Protein AF-A0AAE7J2Y0-F1 (afdb_monomer)

Mean predicted aligned error: 9.17 Å

pLDDT: mean 83.93, std 14.05, range [38.91, 97.56]

Structure (mmCIF, N/CA/C/O backbone):
data_AF-A0AAE7J2Y0-F1
#
_entry.id   AF-A0AAE7J2Y0-F1
#
loop_
_atom_site.group_PDB
_atom_site.id
_atom_site.type_symbol
_atom_site.label_atom_id
_atom_site.label_alt_id
_atom_site.label_comp_id
_atom_site.label_asym_id
_atom_site.label_entity_id
_atom_site.label_seq_id
_atom_site.pdbx_PDB_ins_code
_atom_site.Cartn_x
_atom_site.Cartn_y
_atom_site.Cartn_z
_atom_site.occupancy
_atom_site.B_iso_or_equiv
_atom_site.auth_seq_id
_atom_site.auth_comp_id
_atom_site.auth_asym_id
_atom_site.auth_atom_id
_atom_site.pdbx_PDB_model_num
ATOM 1 N N . MET A 1 1 ? 26.311 12.198 -35.014 1.00 38.91 1 MET A N 1
ATOM 2 C CA . MET A 1 1 ? 25.740 11.631 -33.774 1.00 38.91 1 MET A CA 1
ATOM 3 C C . MET A 1 1 ? 24.250 11.462 -33.998 1.00 38.91 1 MET A C 1
ATOM 5 O O . MET A 1 1 ? 23.567 12.463 -34.142 1.00 38.91 1 MET A O 1
ATOM 9 N N . ILE A 1 2 ? 23.775 10.226 -34.153 1.00 42.69 2 ILE A N 1
ATOM 10 C CA . ILE A 1 2 ? 22.352 9.922 -34.350 1.00 42.69 2 ILE A CA 1
ATOM 11 C C . ILE A 1 2 ? 21.838 9.437 -32.997 1.00 42.69 2 ILE A C 1
ATOM 13 O O . ILE A 1 2 ? 22.172 8.336 -32.568 1.00 42.69 2 ILE A O 1
ATOM 17 N N . THR A 1 3 ? 21.093 10.278 -32.287 1.00 51.22 3 THR A N 1
ATOM 18 C CA . THR A 1 3 ? 20.360 9.875 -31.086 1.00 51.22 3 THR A CA 1
ATOM 19 C C . THR A 1 3 ? 19.086 9.172 -31.533 1.00 51.22 3 THR A C 1
ATOM 21 O O . THR A 1 3 ? 18.062 9.799 -31.793 1.00 51.22 3 THR A O 1
ATOM 24 N N . THR A 1 4 ? 19.160 7.852 -31.681 1.00 55.94 4 THR A N 1
ATOM 25 C CA . THR A 1 4 ? 17.978 7.009 -31.870 1.00 55.94 4 THR A CA 1
ATOM 26 C C . THR A 1 4 ? 17.028 7.247 -30.690 1.00 55.94 4 THR A C 1
ATOM 28 O O . THR A 1 4 ? 17.477 7.146 -29.545 1.00 55.94 4 THR A O 1
ATOM 31 N N . PRO A 1 5 ? 15.740 7.572 -30.903 1.00 53.22 5 PRO A N 1
ATOM 32 C CA . PRO A 1 5 ? 14.804 7.679 -29.796 1.00 53.22 5 PRO A CA 1
ATOM 33 C C . PRO A 1 5 ? 14.652 6.286 -29.180 1.00 53.22 5 PRO A C 1
ATOM 35 O O . PRO A 1 5 ? 14.131 5.372 -29.818 1.00 53.22 5 PRO A O 1
ATOM 38 N N . LEU A 1 6 ? 15.148 6.114 -27.950 1.00 59.25 6 LEU A N 1
ATOM 39 C CA . LEU A 1 6 ? 14.860 4.941 -27.132 1.00 59.25 6 LEU A CA 1
ATOM 40 C C . LEU A 1 6 ? 13.339 4.836 -27.043 1.00 59.25 6 LEU A C 1
ATOM 42 O O . LEU A 1 6 ? 1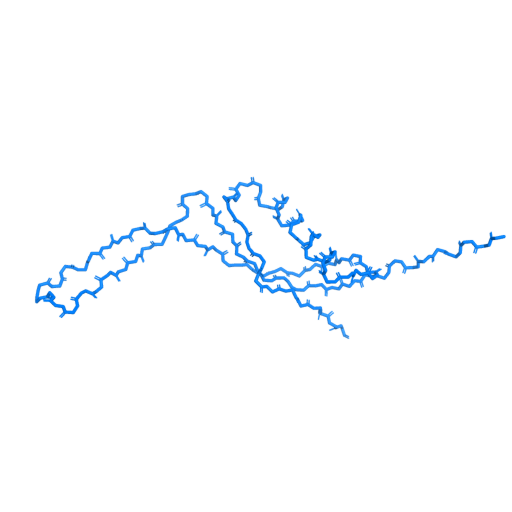2.685 5.676 -26.426 1.00 59.25 6 LEU A O 1
ATOM 46 N N . HIS A 1 7 ? 12.773 3.838 -27.719 1.00 57.38 7 HIS A N 1
ATOM 47 C CA . HIS A 1 7 ? 11.364 3.509 -27.605 1.00 57.38 7 HIS A CA 1
ATOM 48 C C . HIS A 1 7 ? 11.124 3.209 -26.127 1.00 57.38 7 HIS A C 1
ATOM 50 O O . HIS A 1 7 ? 11.603 2.199 -25.615 1.00 57.38 7 HIS A O 1
ATOM 56 N N . GLN A 1 8 ? 10.499 4.147 -25.417 1.00 64.94 8 GLN A N 1
ATOM 57 C CA . GLN A 1 8 ? 10.348 4.076 -23.972 1.00 64.94 8 GLN A CA 1
ATOM 58 C C . GLN A 1 8 ? 9.396 2.916 -23.675 1.00 64.94 8 GLN A C 1
ATOM 60 O O . GLN A 1 8 ? 8.174 3.033 -23.799 1.00 64.94 8 GLN A O 1
ATOM 65 N N . GLN A 1 9 ? 9.975 1.751 -23.399 1.00 78.19 9 GLN A N 1
AT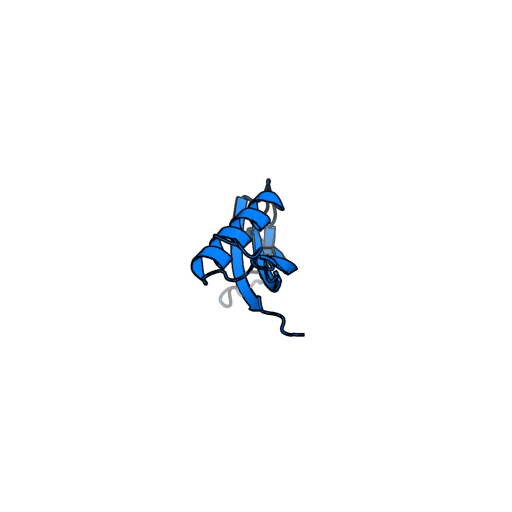OM 66 C CA . GLN A 1 9 ? 9.235 0.520 -23.202 1.00 78.19 9 GLN A CA 1
ATOM 67 C C . GLN A 1 9 ? 8.342 0.713 -21.978 1.00 78.19 9 GLN A C 1
ATOM 69 O O . GLN A 1 9 ? 8.788 1.213 -20.952 1.00 78.19 9 GLN A O 1
ATOM 74 N N . LYS A 1 10 ? 7.055 0.383 -22.086 1.00 86.44 10 LYS A N 1
ATOM 75 C CA . LYS A 1 10 ? 6.130 0.453 -20.949 1.00 86.44 10 LYS A CA 1
ATOM 76 C C . LYS A 1 10 ? 5.916 -0.941 -20.391 1.00 86.44 10 LYS A C 1
ATOM 78 O O . LYS A 1 10 ? 5.775 -1.900 -21.148 1.00 86.44 10 LYS A O 1
ATOM 83 N N . GLN A 1 11 ? 5.831 -1.036 -19.073 1.00 88.56 11 GLN A N 1
ATOM 84 C CA . GLN A 1 11 ? 5.506 -2.272 -18.371 1.00 88.56 11 GLN A CA 1
ATOM 85 C C . GLN A 1 11 ? 4.191 -2.110 -17.617 1.00 88.56 11 GLN A C 1
ATOM 87 O O . GLN A 1 11 ? 3.918 -1.058 -17.037 1.00 88.56 11 GLN A O 1
ATOM 92 N N . LYS A 1 12 ? 3.346 -3.142 -17.651 1.00 91.94 12 LYS A N 1
ATOM 93 C CA . LYS A 1 12 ? 2.099 -3.151 -16.888 1.00 91.94 12 LYS A CA 1
ATOM 94 C C . LYS A 1 12 ? 2.385 -3.728 -15.513 1.00 91.94 12 LYS A C 1
ATOM 96 O O . LYS A 1 12 ? 2.855 -4.857 -15.414 1.00 91.94 12 LYS A O 1
ATOM 101 N N . L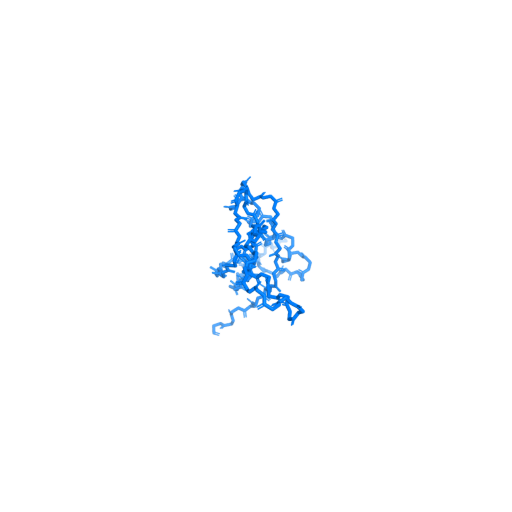EU A 1 13 ? 2.071 -2.971 -14.472 1.00 93.19 13 LEU A N 1
ATOM 102 C CA . LEU A 1 13 ? 2.188 -3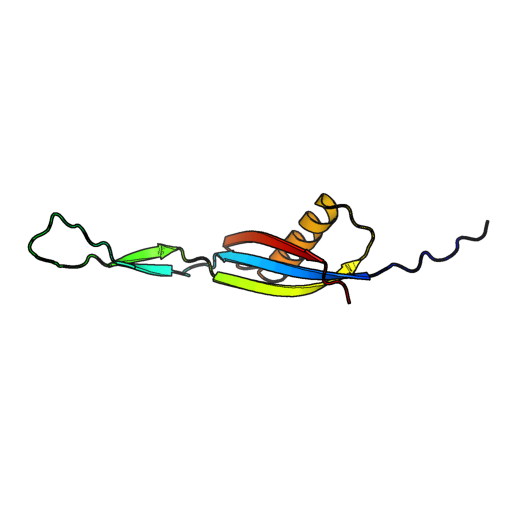.412 -13.090 1.00 93.19 13 LEU A CA 1
ATOM 103 C C . LEU A 1 13 ? 0.799 -3.642 -12.504 1.00 93.19 13 LEU A C 1
ATOM 105 O O . LEU A 1 13 ? -0.141 -2.906 -12.817 1.00 93.19 13 LEU A O 1
ATOM 109 N N . ARG A 1 14 ? 0.675 -4.659 -11.658 1.00 95.75 14 ARG A N 1
ATOM 110 C CA . ARG A 1 14 ? -0.431 -4.872 -10.730 1.00 95.75 14 ARG A CA 1
ATOM 111 C C . ARG A 1 14 ? 0.087 -4.554 -9.334 1.00 95.75 14 ARG A C 1
ATOM 113 O O . ARG A 1 14 ? 1.074 -5.131 -8.899 1.00 95.75 14 ARG A O 1
ATOM 120 N N . ILE A 1 15 ? -0.566 -3.618 -8.663 1.00 96.56 15 ILE A N 1
ATOM 121 C CA . ILE A 1 15 ? -0.155 -3.089 -7.368 1.00 96.56 15 ILE A CA 1
AT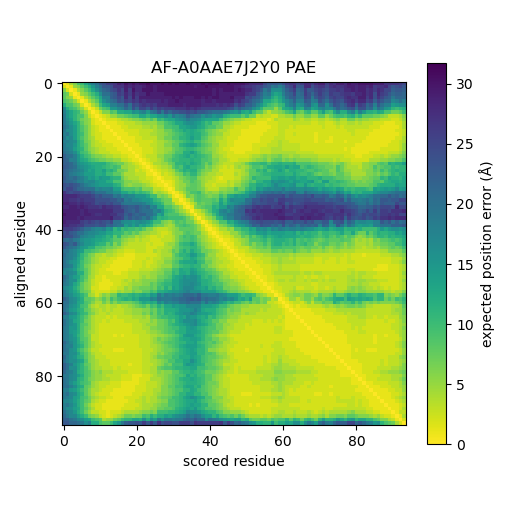OM 122 C C . ILE A 1 15 ? -1.249 -3.413 -6.365 1.00 96.56 15 ILE A C 1
ATOM 124 O O . ILE A 1 15 ? -2.406 -3.049 -6.591 1.00 96.56 15 ILE A O 1
ATOM 128 N N . THR A 1 16 ? -0.874 -4.052 -5.266 1.00 97.56 16 THR A N 1
ATOM 129 C CA . THR A 1 16 ? -1.724 -4.243 -4.092 1.00 97.56 16 THR A CA 1
ATOM 130 C C . THR A 1 16 ? -1.215 -3.336 -2.985 1.00 97.56 16 THR A C 1
ATOM 132 O O . THR A 1 16 ? -0.021 -3.330 -2.682 1.00 97.56 16 THR A O 1
ATOM 135 N N . TYR A 1 17 ? -2.107 -2.534 -2.419 1.00 97.19 17 TYR A N 1
ATOM 136 C CA . TYR A 1 17 ? -1.763 -1.522 -1.430 1.00 97.19 17 TYR A CA 1
ATOM 137 C C . TYR A 1 17 ? -2.902 -1.320 -0.433 1.00 97.19 17 TYR A C 1
ATOM 139 O O . TYR A 1 17 ? -4.063 -1.647 -0.701 1.00 97.19 17 TYR A O 1
ATOM 147 N N . ARG A 1 18 ? -2.563 -0.760 0.724 1.00 96.44 18 ARG A N 1
ATOM 148 C CA . ARG A 1 18 ? -3.501 -0.414 1.785 1.00 96.44 18 ARG A CA 1
ATOM 149 C C . ARG A 1 18 ? -3.491 1.075 2.053 1.00 96.44 18 ARG A C 1
ATOM 151 O O . ARG A 1 18 ? -2.444 1.712 2.003 1.00 96.44 18 ARG A O 1
ATOM 158 N N . VAL A 1 19 ? -4.666 1.612 2.358 1.00 96.19 19 VAL A N 1
ATOM 159 C CA . VAL A 1 19 ? -4.856 3.030 2.668 1.00 96.19 19 VAL A CA 1
ATOM 160 C C . VAL A 1 19 ? -5.595 3.165 3.986 1.00 96.19 19 VAL A C 1
ATOM 162 O O . VAL A 1 19 ? -6.658 2.561 4.169 1.00 96.19 19 VAL A O 1
ATOM 165 N N . LEU A 1 20 ? -5.046 3.979 4.879 1.00 95.06 20 LEU A N 1
ATOM 166 C CA . LEU A 1 20 ? -5.704 4.404 6.101 1.00 95.06 20 LEU A CA 1
ATOM 167 C C . LEU A 1 20 ? -6.364 5.761 5.859 1.00 95.06 20 LEU A C 1
ATOM 169 O O . LEU A 1 20 ? -5.691 6.751 5.572 1.00 95.06 20 LEU A O 1
ATOM 173 N N . TRP A 1 21 ? -7.688 5.815 5.977 1.00 92.00 21 TRP A N 1
ATOM 174 C CA . TRP A 1 21 ? -8.443 7.057 5.825 1.00 92.00 21 TRP A CA 1
ATOM 175 C C . TRP A 1 21 ? -8.777 7.678 7.185 1.00 92.00 21 TRP A C 1
ATOM 177 O O . TRP A 1 21 ? -8.953 6.956 8.171 1.00 92.00 21 TRP A O 1
ATOM 187 N N . PRO A 1 22 ? -8.933 9.012 7.252 1.00 87.94 22 PRO A N 1
ATOM 188 C CA . PRO A 1 22 ? -9.469 9.668 8.430 1.00 87.94 22 PRO A CA 1
ATOM 189 C C . PRO A 1 22 ? -10.843 9.088 8.766 1.00 87.94 22 PRO A C 1
ATOM 191 O O . PRO A 1 22 ? -11.722 9.030 7.907 1.00 87.94 22 PRO A O 1
ATOM 194 N N . ASN A 1 23 ? -11.028 8.694 10.026 1.00 88.25 23 ASN A N 1
ATOM 195 C CA . ASN A 1 23 ? -12.274 8.140 10.572 1.00 88.25 23 ASN A CA 1
ATOM 196 C C . ASN A 1 23 ? -12.682 6.753 10.044 1.00 88.25 23 ASN A C 1
ATOM 198 O O . ASN A 1 23 ? -13.755 6.262 10.402 1.00 88.25 23 ASN A O 1
ATOM 202 N N . GLU A 1 24 ? -11.841 6.095 9.247 1.00 87.19 24 GLU A N 1
ATOM 203 C CA . GLU A 1 24 ? -12.080 4.713 8.839 1.00 87.19 24 GLU A CA 1
ATOM 204 C C . GLU A 1 24 ? -11.792 3.787 10.023 1.00 87.19 24 GLU A C 1
ATOM 206 O O . GLU A 1 24 ? -10.656 3.673 10.494 1.00 87.19 24 GLU A O 1
ATOM 211 N N . THR A 1 25 ? -12.843 3.153 10.542 1.00 87.50 25 THR A N 1
ATOM 212 C CA . THR A 1 25 ? -12.752 2.281 11.716 1.00 87.50 25 THR A CA 1
ATOM 213 C C . THR A 1 25 ? -13.506 0.977 11.505 1.00 87.50 25 THR A C 1
ATOM 215 O O . THR A 1 25 ? -14.550 0.944 10.858 1.00 87.50 25 THR A O 1
ATOM 218 N N . SER A 1 26 ? -12.980 -0.103 12.078 1.00 84.56 26 SER A N 1
ATOM 219 C CA . SER A 1 26 ? -13.620 -1.416 12.117 1.00 84.56 26 SER A CA 1
ATOM 220 C C . SER A 1 26 ? -14.040 -1.741 13.544 1.00 84.56 26 SER A C 1
ATOM 222 O O . SER A 1 26 ? -13.410 -1.305 14.513 1.00 84.56 26 SER A O 1
ATOM 224 N N . ARG A 1 27 ? -15.128 -2.501 13.672 1.00 84.62 27 ARG A N 1
ATOM 225 C CA . ARG A 1 27 ? -15.622 -2.991 14.959 1.00 84.62 27 ARG A CA 1
ATOM 226 C C . ARG A 1 27 ? -14.886 -4.282 15.292 1.00 84.62 27 ARG A C 1
ATOM 228 O O . ARG A 1 27 ? -14.991 -5.253 14.547 1.00 84.62 27 ARG A O 1
ATOM 235 N N . VAL A 1 28 ? -14.172 -4.286 16.407 1.00 82.19 28 VAL A N 1
ATOM 236 C CA . VAL A 1 28 ? -13.470 -5.460 16.926 1.00 82.19 28 VAL A CA 1
ATOM 237 C C . VAL A 1 28 ? -14.271 -6.003 18.101 1.00 82.19 28 VAL A C 1
ATOM 239 O O . VAL A 1 28 ? -14.611 -5.262 19.022 1.00 82.19 28 VAL A O 1
ATOM 242 N N . PHE A 1 29 ? -14.606 -7.291 18.044 1.00 80.00 29 PHE A N 1
ATOM 243 C CA . PHE A 1 29 ? -15.261 -7.998 19.139 1.00 80.00 29 PHE A CA 1
ATOM 244 C C . PHE A 1 29 ? -14.188 -8.675 19.981 1.00 80.00 29 PHE A C 1
ATOM 246 O O . PHE A 1 29 ? -13.458 -9.529 19.478 1.00 80.00 29 PHE A O 1
ATOM 253 N N . ILE A 1 30 ? -14.094 -8.290 21.250 1.00 73.31 30 ILE A N 1
ATOM 254 C CA . ILE A 1 30 ? -13.145 -8.887 22.186 1.00 73.31 30 ILE A CA 1
ATOM 255 C C . ILE A 1 30 ? -13.890 -9.958 22.979 1.00 73.31 30 ILE A C 1
ATOM 257 O O . ILE A 1 30 ? -14.761 -9.653 23.796 1.00 73.31 30 ILE A O 1
ATOM 261 N N . SER A 1 31 ? -13.565 -11.222 22.713 1.00 69.88 31 SER A N 1
ATOM 262 C CA . SER A 1 31 ? -14.023 -12.350 23.522 1.00 69.88 31 SER A CA 1
ATOM 263 C C . SER A 1 31 ? -12.967 -12.677 24.574 1.00 69.88 31 SER A C 1
ATOM 265 O O . SER A 1 31 ? -11.905 -13.205 24.244 1.00 69.88 31 SER A O 1
ATOM 267 N N . ASP A 1 32 ? -13.262 -12.374 25.835 1.00 67.94 32 ASP A N 1
ATOM 268 C CA . ASP A 1 32 ? -12.463 -12.825 26.972 1.00 67.94 32 ASP A CA 1
ATOM 269 C C . ASP A 1 32 ? -13.036 -14.153 27.484 1.00 67.94 32 ASP A C 1
ATOM 271 O O . ASP A 1 32 ? -14.153 -14.200 28.001 1.00 67.94 32 ASP A O 1
ATOM 275 N N . ALA A 1 33 ? -12.273 -15.238 27.322 1.00 65.69 33 ALA A N 1
ATOM 276 C CA . ALA A 1 33 ? -12.678 -16.587 27.720 1.00 65.69 33 ALA A CA 1
ATOM 277 C C . ALA A 1 33 ? -12.824 -16.761 29.245 1.00 65.69 33 ALA A C 1
ATOM 279 O O . ALA A 1 33 ? -13.346 -17.780 29.692 1.00 65.69 33 ALA A O 1
ATOM 280 N N . SER A 1 34 ? -12.375 -15.787 30.046 1.00 68.19 34 SER A N 1
ATOM 281 C CA . SER A 1 34 ? -12.492 -15.811 31.507 1.00 68.19 34 SER A CA 1
ATOM 282 C C . SER A 1 34 ? -13.802 -15.216 32.042 1.00 68.19 34 SER A C 1
ATOM 284 O O . SER A 1 34 ? -14.100 -15.361 33.229 1.00 68.19 34 SER A O 1
ATOM 286 N N . ARG A 1 35 ? -14.615 -14.565 31.196 1.00 61.78 35 ARG A N 1
ATOM 287 C CA . ARG A 1 35 ? -15.867 -13.920 31.620 1.00 61.78 35 ARG A CA 1
ATOM 288 C C . ARG A 1 35 ? -17.070 -14.834 31.390 1.00 61.78 35 ARG A C 1
ATOM 290 O O . ARG A 1 35 ? -17.494 -15.049 30.260 1.00 61.78 35 ARG A O 1
ATOM 297 N N . ALA A 1 36 ? -17.640 -15.331 32.488 1.00 58.59 36 ALA A N 1
ATOM 298 C CA . ALA A 1 36 ? -18.843 -16.169 32.490 1.00 58.59 36 ALA A CA 1
ATOM 299 C C . ALA A 1 36 ? -20.128 -15.417 32.075 1.00 58.59 36 ALA A C 1
ATOM 301 O O . ALA A 1 36 ? -21.098 -16.053 31.675 1.00 58.59 36 ALA A O 1
ATOM 302 N N . ASP A 1 37 ? -20.117 -14.079 32.109 1.00 59.66 37 ASP A N 1
ATOM 303 C CA . ASP A 1 37 ? -21.170 -13.213 31.571 1.00 59.66 37 ASP A CA 1
ATOM 304 C C . ASP A 1 37 ? -20.666 -12.547 30.284 1.00 59.66 37 ASP A C 1
ATOM 306 O O . ASP A 1 37 ? -19.884 -11.591 30.301 1.00 59.66 37 ASP A O 1
ATOM 310 N N . ALA A 1 38 ? -21.068 -13.098 29.141 1.00 58.41 38 ALA A N 1
ATOM 311 C CA . ALA A 1 38 ? -20.574 -12.723 27.821 1.00 58.41 38 ALA A CA 1
ATOM 312 C C . ALA A 1 38 ? -21.177 -11.397 27.313 1.00 58.41 38 ALA A C 1
ATOM 314 O O . ALA A 1 38 ? -21.858 -11.356 26.287 1.00 58.41 38 ALA A O 1
ATOM 315 N N . GLN A 1 39 ? -20.906 -10.279 27.989 1.00 60.47 39 GLN A N 1
ATOM 316 C CA . GLN A 1 39 ? -20.981 -8.977 27.324 1.00 60.47 39 GLN A CA 1
ATOM 317 C C . GLN A 1 39 ? -19.739 -8.806 26.446 1.00 60.47 39 GLN A C 1
ATOM 319 O O . GLN A 1 39 ? -18.671 -8.411 26.914 1.00 60.47 39 GLN A O 1
ATOM 324 N N . LEU A 1 40 ? -19.893 -9.121 25.156 1.00 66.62 40 LEU A N 1
ATOM 325 C CA . LEU A 1 40 ? -18.893 -8.837 24.128 1.00 66.62 40 LEU A CA 1
ATOM 326 C C . LEU A 1 40 ? -18.621 -7.331 24.108 1.00 66.62 40 LEU A C 1
ATOM 328 O O . LEU A 1 40 ? -19.480 -6.537 23.713 1.00 66.62 40 LEU A O 1
ATOM 332 N N . GLN A 1 41 ? -17.422 -6.936 24.532 1.00 72.94 41 GLN A N 1
ATOM 333 C CA . GLN A 1 41 ? -16.982 -5.558 24.385 1.00 72.94 41 GLN A CA 1
ATOM 334 C C . GLN A 1 41 ? -16.676 -5.308 22.909 1.00 72.94 41 GLN A C 1
ATOM 336 O O . GLN A 1 41 ? -15.966 -6.082 22.260 1.00 72.94 41 GLN A O 1
ATOM 341 N N . VAL A 1 42 ? -17.274 -4.246 22.369 1.00 78.06 42 VAL A N 1
ATOM 342 C CA . VAL A 1 42 ? -17.071 -3.828 20.984 1.00 78.06 42 VAL A CA 1
ATOM 343 C C . VAL A 1 42 ? -16.209 -2.581 20.984 1.00 78.06 42 VAL A C 1
ATOM 345 O O . VAL A 1 42 ? -16.668 -1.509 21.376 1.00 78.06 42 VAL A O 1
ATOM 348 N N . GLU A 1 43 ? -14.984 -2.716 20.497 1.00 84.75 43 GLU A N 1
ATOM 349 C CA . GLU A 1 43 ? -14.071 -1.593 20.310 1.00 84.75 43 GLU A CA 1
ATOM 350 C C . GLU A 1 43 ? -14.067 -1.124 18.853 1.00 84.75 43 GLU A C 1
ATOM 352 O O . GLU A 1 43 ? -14.406 -1.870 17.930 1.00 84.75 43 GLU A O 1
ATOM 357 N N . ARG A 1 44 ? -13.705 0.145 18.637 1.00 84.31 44 ARG A N 1
ATOM 358 C CA . ARG A 1 44 ? -13.510 0.717 17.300 1.00 84.31 44 ARG A CA 1
ATOM 359 C C . ARG A 1 44 ? -12.034 0.971 17.083 1.00 84.31 44 ARG A C 1
ATOM 361 O O . ARG A 1 44 ? -11.464 1.842 17.732 1.00 84.31 44 ARG A O 1
ATOM 368 N N . TRP A 1 45 ? -11.429 0.215 16.182 1.00 86.69 45 TRP A N 1
ATOM 369 C CA . TRP A 1 45 ? -10.017 0.360 15.834 1.00 86.69 45 TRP A CA 1
ATOM 370 C C . TRP A 1 45 ? -9.888 0.957 14.439 1.00 86.69 45 TRP A C 1
ATOM 372 O O . TRP A 1 45 ? -10.794 0.807 13.619 1.00 86.69 45 TRP A O 1
ATOM 382 N N . GLN A 1 46 ? -8.771 1.630 14.159 1.00 88.25 46 GLN A N 1
ATOM 383 C CA . GLN A 1 46 ? -8.474 2.121 12.814 1.00 88.25 46 GLN A CA 1
ATOM 384 C C . GLN A 1 46 ? -8.481 0.970 11.806 1.00 88.25 46 GLN A C 1
ATOM 386 O O . GLN A 1 46 ? -7.932 -0.102 12.068 1.00 88.25 46 GLN A O 1
ATOM 391 N N . ALA A 1 47 ? -9.110 1.195 10.656 1.00 90.62 47 ALA A N 1
ATOM 392 C CA . ALA A 1 47 ? -9.252 0.180 9.627 1.00 90.62 47 ALA A CA 1
ATOM 393 C C . ALA A 1 47 ? -8.543 0.586 8.339 1.00 90.62 47 ALA A C 1
ATOM 395 O O . ALA A 1 47 ? -8.795 1.634 7.747 1.00 90.62 47 ALA A O 1
ATOM 396 N N . TRP A 1 48 ? -7.663 -0.301 7.892 1.00 94.31 48 TRP A N 1
ATOM 397 C CA . TRP A 1 48 ? -6.991 -0.186 6.611 1.00 94.31 48 TRP A CA 1
ATOM 398 C C . TRP A 1 48 ? -7.873 -0.755 5.508 1.00 94.31 48 TRP A C 1
ATOM 400 O O . TRP A 1 48 ? -8.343 -1.893 5.593 1.00 94.31 48 TRP A O 1
ATOM 410 N N . ARG A 1 49 ? -8.051 0.003 4.428 1.00 93.50 49 ARG A N 1
ATOM 411 C CA . ARG A 1 49 ? -8.740 -0.479 3.229 1.00 93.50 49 ARG A CA 1
ATOM 412 C C . ARG A 1 49 ? -7.726 -1.010 2.232 1.00 93.50 49 ARG A C 1
ATOM 414 O O . ARG A 1 49 ? -6.749 -0.333 1.932 1.00 93.50 49 ARG A O 1
ATOM 421 N N . SER A 1 50 ? -7.965 -2.218 1.731 1.00 95.19 50 SER A N 1
ATOM 422 C CA . SER A 1 50 ? -7.092 -2.876 0.753 1.00 95.19 50 SER A CA 1
ATOM 423 C C . SER A 1 50 ? -7.590 -2.618 -0.664 1.00 95.19 50 SER A C 1
ATOM 425 O O . SER A 1 50 ? -8.793 -2.676 -0.924 1.00 95.19 50 SER A O 1
ATOM 427 N N . PHE A 1 51 ? -6.663 -2.357 -1.576 1.00 96.12 51 PHE A N 1
ATOM 428 C CA . PHE A 1 51 ? -6.934 -2.074 -2.977 1.00 96.12 51 PHE A CA 1
ATOM 429 C C . PHE A 1 51 ? -5.964 -2.842 -3.866 1.00 96.12 51 PHE A C 1
ATOM 431 O O . PHE A 1 51 ? -4.813 -3.085 -3.503 1.00 96.12 51 PHE A O 1
ATOM 438 N N . THR A 1 52 ? -6.423 -3.161 -5.074 1.00 96.38 52 THR A N 1
ATOM 439 C CA . THR A 1 52 ? -5.570 -3.674 -6.143 1.00 96.38 52 THR A CA 1
ATOM 440 C C . THR A 1 52 ? -5.853 -2.893 -7.418 1.00 96.38 52 THR A C 1
ATOM 442 O O . THR A 1 52 ? -6.997 -2.811 -7.863 1.00 96.38 52 THR A O 1
ATOM 445 N N . ARG A 1 53 ? -4.811 -2.332 -8.032 1.00 94.31 53 ARG A N 1
ATOM 446 C CA . ARG A 1 53 ? -4.895 -1.574 -9.290 1.00 94.31 53 ARG A CA 1
ATOM 447 C C . ARG A 1 53 ? -3.904 -2.132 -10.296 1.00 94.31 53 ARG A C 1
ATOM 449 O O . ARG A 1 53 ? -2.866 -2.666 -9.932 1.00 94.31 53 ARG A O 1
ATOM 456 N N . SER A 1 54 ? -4.217 -2.022 -11.584 1.00 94.31 54 SER A N 1
ATOM 457 C CA . SER A 1 54 ? -3.247 -2.282 -12.649 1.00 94.31 54 SER A CA 1
ATOM 458 C C . SER A 1 54 ? -3.043 -1.039 -13.501 1.00 94.31 54 SER A C 1
ATOM 460 O O . SER A 1 54 ? -4.022 -0.442 -13.944 1.00 94.31 54 SER A O 1
ATOM 462 N N . GLN A 1 55 ? -1.793 -0.669 -13.766 1.00 90.94 55 GLN A N 1
ATOM 463 C CA . GLN A 1 55 ? -1.460 0.510 -14.570 1.00 90.94 55 GLN A CA 1
ATOM 464 C C . GLN A 1 55 ? -0.135 0.335 -15.316 1.00 90.94 55 GLN A C 1
ATOM 466 O O . GLN A 1 55 ? 0.645 -0.573 -15.031 1.00 90.94 55 GLN A O 1
ATOM 471 N N . TRP A 1 56 ? 0.096 1.195 -16.304 1.00 90.44 56 TRP A N 1
ATOM 472 C CA . TRP A 1 56 ? 1.324 1.197 -17.091 1.00 90.44 56 TRP A CA 1
ATOM 473 C C . TRP A 1 56 ? 2.339 2.165 -16.493 1.00 90.44 56 TRP A C 1
ATOM 475 O O . TRP A 1 56 ? 2.002 3.319 -16.242 1.00 90.44 56 TRP A O 1
ATOM 485 N N . PHE A 1 57 ? 3.575 1.704 -16.340 1.00 87.75 57 PHE A N 1
ATOM 486 C CA . PHE A 1 57 ? 4.717 2.510 -15.918 1.00 87.75 57 PHE A CA 1
ATOM 487 C C . PHE A 1 57 ? 5.779 2.555 -17.016 1.00 87.75 57 PHE A C 1
ATOM 489 O O . PHE A 1 57 ? 5.844 1.630 -17.839 1.00 87.75 57 PHE A O 1
ATOM 496 N N . PRO A 1 58 ? 6.608 3.614 -17.051 1.00 86.25 58 PRO A N 1
ATOM 497 C CA . PRO A 1 58 ? 7.808 3.609 -17.875 1.00 86.25 58 PRO A CA 1
ATOM 498 C C . PRO A 1 58 ? 8.740 2.462 -17.453 1.00 86.25 58 PRO A C 1
ATOM 500 O O . PRO A 1 58 ? 8.718 2.012 -16.311 1.00 86.25 58 PRO A O 1
ATOM 503 N N . ALA A 1 59 ? 9.532 1.971 -18.397 1.00 83.94 59 ALA A N 1
ATOM 504 C CA . ALA A 1 59 ? 10.587 0.988 -18.203 1.00 83.94 59 ALA A CA 1
ATOM 505 C C . ALA A 1 59 ? 11.801 1.353 -19.090 1.00 83.94 59 ALA A C 1
ATOM 507 O O . ALA A 1 59 ? 11.635 2.050 -20.099 1.00 83.94 59 ALA A O 1
ATOM 508 N N . PRO A 1 60 ? 13.012 0.875 -18.750 1.00 81.25 60 PRO A N 1
ATOM 509 C CA . PRO A 1 60 ? 13.332 0.081 -17.562 1.00 81.25 60 PRO A CA 1
ATOM 510 C C . PRO A 1 60 ? 13.368 0.942 -16.287 1.00 81.25 60 PRO A C 1
ATOM 512 O O . PRO A 1 60 ? 13.878 2.057 -16.306 1.00 81.25 60 PRO A O 1
ATOM 515 N N . LEU A 1 61 ? 12.832 0.412 -15.184 1.00 80.31 61 LEU A N 1
ATOM 516 C CA . LEU A 1 61 ? 12.988 0.970 -13.836 1.00 80.31 61 LEU A CA 1
ATOM 517 C C . LEU A 1 61 ? 13.675 -0.075 -12.961 1.00 80.31 61 LEU A C 1
ATOM 519 O O . LEU A 1 61 ? 13.375 -1.268 -13.084 1.00 80.31 61 LEU A O 1
ATOM 523 N N . THR A 1 62 ? 14.563 0.361 -12.069 1.00 86.62 62 THR A N 1
ATOM 524 C CA . THR A 1 62 ? 15.029 -0.492 -10.967 1.00 86.62 62 THR A CA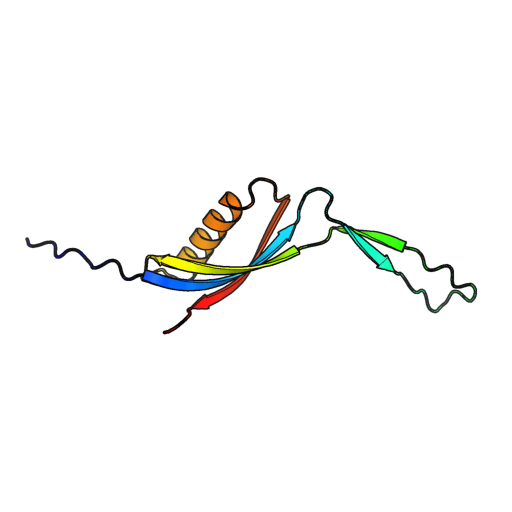 1
ATOM 525 C C . THR A 1 62 ? 13.874 -0.780 -10.000 1.00 86.62 62 THR A C 1
ATOM 527 O O . THR A 1 62 ? 12.827 -0.131 -10.057 1.00 86.62 62 THR A O 1
ATOM 530 N N . ALA A 1 63 ? 14.041 -1.760 -9.108 1.00 84.25 63 ALA A N 1
ATOM 531 C CA . ALA A 1 63 ? 13.029 -2.057 -8.093 1.00 84.25 63 ALA A CA 1
ATOM 532 C C . ALA A 1 63 ? 12.729 -0.829 -7.209 1.00 84.25 63 ALA A C 1
ATOM 534 O O . ALA A 1 63 ? 11.563 -0.517 -6.986 1.00 84.25 63 ALA A O 1
ATOM 535 N N . ASP A 1 64 ? 13.764 -0.085 -6.810 1.00 88.69 64 ASP A N 1
ATOM 536 C CA . ASP A 1 64 ? 13.620 1.115 -5.978 1.00 88.69 64 ASP A CA 1
ATOM 537 C C . ASP A 1 64 ? 12.890 2.239 -6.722 1.00 88.69 64 ASP A C 1
ATOM 539 O O . ASP A 1 64 ? 11.918 2.794 -6.218 1.00 88.69 64 ASP A O 1
ATOM 543 N N . GLN A 1 65 ? 13.270 2.507 -7.977 1.00 89.81 65 GLN A N 1
ATOM 544 C CA . GLN A 1 65 ? 12.588 3.505 -8.810 1.00 89.81 65 GLN A CA 1
ATOM 545 C C . GLN A 1 65 ? 11.118 3.141 -9.048 1.00 89.81 65 GLN A C 1
ATOM 547 O O . GLN A 1 65 ? 10.249 4.012 -9.104 1.00 89.81 65 GLN A O 1
ATOM 552 N N . MET A 1 66 ? 10.826 1.846 -9.195 1.00 89.88 66 MET A N 1
ATOM 553 C CA . MET A 1 66 ? 9.462 1.349 -9.328 1.00 89.88 66 MET A CA 1
ATOM 554 C C . MET A 1 66 ? 8.656 1.596 -8.052 1.00 89.88 66 MET A C 1
ATOM 556 O O . MET A 1 66 ? 7.538 2.100 -8.141 1.00 89.88 66 MET A O 1
ATOM 560 N N . GLN A 1 67 ? 9.221 1.278 -6.886 1.00 91.06 67 GLN A N 1
ATOM 561 C CA . GLN A 1 67 ? 8.595 1.510 -5.586 1.00 91.06 67 GLN A CA 1
ATOM 562 C C . GLN A 1 67 ? 8.306 3.001 -5.370 1.00 91.06 67 GLN A C 1
ATOM 564 O O . GLN A 1 67 ? 7.161 3.366 -5.107 1.00 91.06 67 GLN A O 1
ATOM 569 N N . GLU A 1 68 ? 9.301 3.870 -5.557 1.00 92.25 68 GLU A N 1
ATOM 570 C CA . GLU A 1 68 ? 9.159 5.322 -5.388 1.00 92.25 68 GLU A CA 1
ATOM 571 C C . GLU A 1 68 ? 8.072 5.902 -6.297 1.00 92.25 68 GLU A C 1
ATOM 573 O O . GLU A 1 68 ? 7.222 6.681 -5.855 1.00 92.25 68 GLU A O 1
ATOM 578 N N . GLN A 1 69 ? 8.059 5.502 -7.571 1.00 92.12 69 GLN A N 1
ATOM 579 C CA . GLN A 1 69 ? 7.088 6.018 -8.527 1.00 92.12 69 GLN A CA 1
ATOM 580 C C . GLN A 1 69 ? 5.669 5.511 -8.242 1.00 92.12 69 GLN A C 1
ATOM 582 O O . GLN A 1 69 ? 4.706 6.265 -8.401 1.00 92.12 69 GLN A O 1
ATOM 587 N N . VAL A 1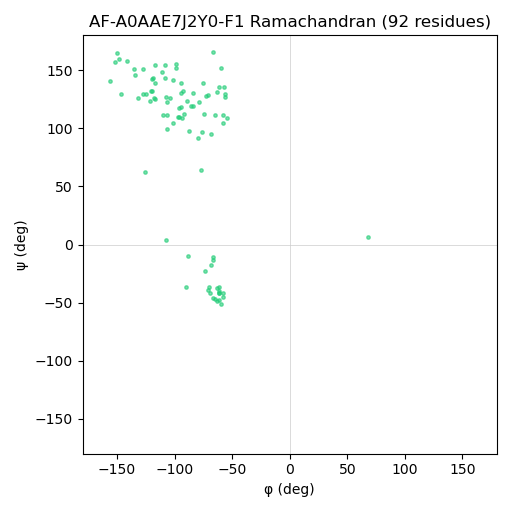 70 ? 5.528 4.256 -7.802 1.00 93.56 70 VAL A N 1
ATOM 588 C CA . VAL A 1 70 ? 4.247 3.702 -7.346 1.00 93.56 70 VAL A CA 1
ATOM 589 C C . VAL A 1 70 ? 3.751 4.459 -6.118 1.00 93.56 70 VAL A C 1
ATOM 591 O O . VAL A 1 70 ? 2.605 4.900 -6.103 1.00 93.56 70 VAL A O 1
ATOM 594 N N . GLU A 1 71 ? 4.595 4.665 -5.110 1.00 94.25 71 GLU A N 1
ATOM 595 C CA . GLU A 1 71 ? 4.210 5.399 -3.904 1.00 94.25 71 GLU A CA 1
ATOM 596 C C . GLU A 1 71 ? 3.806 6.845 -4.205 1.00 94.25 71 GLU A C 1
ATOM 598 O O . GLU A 1 71 ? 2.811 7.329 -3.661 1.00 94.25 71 GLU A O 1
ATOM 603 N N . ALA A 1 72 ? 4.532 7.531 -5.090 1.00 93.88 72 ALA A N 1
ATOM 604 C CA . ALA A 1 72 ? 4.198 8.888 -5.508 1.00 93.88 72 ALA A CA 1
ATOM 605 C C . ALA A 1 72 ? 2.823 8.955 -6.199 1.00 93.88 72 ALA A C 1
ATOM 607 O O . ALA A 1 72 ? 1.988 9.779 -5.818 1.00 93.88 72 ALA A O 1
ATOM 608 N N . ASP A 1 73 ? 2.554 8.062 -7.158 1.00 94.38 73 ASP A N 1
ATOM 609 C CA . ASP A 1 73 ? 1.255 7.977 -7.849 1.00 94.38 73 ASP A CA 1
ATOM 610 C C . ASP A 1 73 ? 0.110 7.646 -6.877 1.00 94.38 73 ASP A C 1
ATOM 612 O O . ASP A 1 73 ? -0.980 8.225 -6.944 1.00 94.38 73 ASP A O 1
ATOM 616 N N . LEU A 1 74 ? 0.359 6.749 -5.920 1.00 95.19 74 LEU A N 1
ATOM 617 C CA . LEU A 1 74 ? -0.631 6.359 -4.922 1.00 95.19 74 LEU A CA 1
ATOM 618 C C . LEU A 1 74 ? -0.935 7.483 -3.925 1.00 95.19 74 LEU A C 1
ATOM 620 O O . LEU A 1 74 ? -2.114 7.710 -3.638 1.00 95.19 74 LEU A O 1
ATOM 624 N N . ARG A 1 75 ? 0.079 8.219 -3.448 1.00 94.56 75 ARG A N 1
ATOM 625 C CA . ARG A 1 75 ? -0.105 9.409 -2.595 1.00 94.56 75 ARG A CA 1
ATOM 626 C C . ARG A 1 75 ? -0.894 10.498 -3.322 1.00 94.56 75 ARG A C 1
ATOM 628 O O . ARG A 1 75 ? -1.810 11.073 -2.741 1.00 94.56 75 ARG A O 1
ATOM 635 N N . GLN A 1 76 ? -0.607 10.731 -4.605 1.00 95.25 76 GLN A N 1
ATOM 636 C CA . GLN A 1 76 ? -1.377 11.669 -5.434 1.00 95.25 76 GLN A CA 1
ATOM 637 C C . GLN A 1 76 ? -2.836 11.229 -5.614 1.00 95.25 76 GLN A C 1
ATOM 639 O O . GLN A 1 76 ? -3.740 12.061 -5.587 1.00 95.25 76 GLN A O 1
ATOM 644 N N . SER A 1 77 ? -3.077 9.924 -5.754 1.00 94.12 77 SER A N 1
ATOM 645 C CA . SER A 1 77 ? -4.426 9.363 -5.909 1.00 94.12 77 SER A CA 1
ATOM 646 C C . SER A 1 77 ? -5.243 9.361 -4.607 1.00 94.12 77 SER A C 1
ATOM 648 O O . SER A 1 77 ? -6.472 9.339 -4.658 1.00 94.12 77 SER A O 1
ATOM 650 N N . HIS A 1 78 ? -4.587 9.397 -3.440 1.00 94.94 78 HIS A N 1
ATOM 651 C CA . HIS A 1 78 ? -5.227 9.365 -2.117 1.00 94.94 78 HIS A CA 1
ATOM 652 C C . HIS A 1 78 ? -4.768 10.554 -1.252 1.00 94.94 78 HIS A C 1
ATOM 654 O O . HIS A 1 78 ? -4.198 10.355 -0.180 1.00 94.94 78 HIS A O 1
ATOM 660 N N . PRO A 1 79 ? -5.052 11.806 -1.656 1.00 94.38 79 PRO A N 1
ATOM 661 C CA . PRO A 1 79 ? -4.486 13.003 -1.020 1.00 94.38 79 PRO A CA 1
ATOM 662 C C . PRO A 1 79 ? -4.955 13.236 0.424 1.00 94.38 79 PRO A C 1
ATOM 664 O O . PRO A 1 79 ? -4.414 14.083 1.124 1.00 94.38 79 PRO A O 1
ATOM 667 N N . ARG A 1 80 ? -5.997 12.525 0.865 1.00 94.75 80 ARG A N 1
ATOM 668 C CA . ARG A 1 80 ? -6.540 12.602 2.228 1.00 94.75 80 ARG A CA 1
ATOM 669 C C . ARG A 1 80 ? -6.219 11.365 3.065 1.00 94.75 80 ARG A C 1
ATOM 671 O O . ARG A 1 80 ? -6.729 11.266 4.175 1.00 94.75 80 ARG A O 1
ATOM 678 N N . ALA A 1 81 ? -5.453 10.412 2.536 1.00 93.81 81 ALA A N 1
ATOM 679 C CA . ALA A 1 81 ? -4.998 9.276 3.321 1.00 93.81 81 ALA A CA 1
ATOM 680 C C . ALA A 1 81 ? -4.131 9.771 4.484 1.00 93.81 81 ALA A C 1
ATOM 682 O O . ALA A 1 81 ? -3.274 10.631 4.293 1.00 93.81 81 ALA A O 1
ATOM 683 N N . LEU A 1 82 ? -4.361 9.225 5.678 1.00 94.12 82 LEU A N 1
ATOM 684 C CA . LEU A 1 82 ? -3.460 9.418 6.813 1.00 94.12 82 LEU A CA 1
ATOM 685 C C . LEU A 1 82 ? -2.159 8.652 6.589 1.00 94.12 82 LEU A C 1
ATOM 687 O O . LEU A 1 82 ? -1.090 9.152 6.918 1.00 94.12 82 LEU A O 1
ATOM 691 N N . ASP A 1 83 ? -2.275 7.450 6.026 1.00 94.19 83 ASP A N 1
ATOM 692 C CA . ASP A 1 83 ? -1.138 6.600 5.709 1.00 94.19 83 ASP A CA 1
ATOM 693 C C . ASP A 1 83 ? -1.448 5.677 4.520 1.00 94.19 83 ASP A C 1
ATOM 695 O O . ASP A 1 83 ? -2.615 5.405 4.194 1.00 94.19 83 ASP A O 1
ATOM 699 N N . LEU A 1 84 ? -0.395 5.221 3.848 1.00 95.81 84 LEU A N 1
ATOM 700 C CA . LEU A 1 84 ? -0.454 4.367 2.674 1.00 95.81 84 LEU A CA 1
ATOM 701 C C . LEU A 1 84 ? 0.739 3.413 2.644 1.00 95.81 84 LEU A C 1
ATOM 703 O O . LEU A 1 84 ? 1.889 3.839 2.696 1.00 95.81 84 LEU A O 1
ATOM 707 N N . VAL A 1 85 ? 0.453 2.127 2.454 1.00 95.38 85 VAL A N 1
ATOM 708 C CA . VAL A 1 85 ? 1.463 1.068 2.352 1.00 95.38 85 VAL A CA 1
ATOM 709 C C . VAL A 1 85 ? 1.280 0.290 1.059 1.00 95.38 85 VAL A C 1
ATOM 711 O O . VAL A 1 85 ? 0.185 -0.184 0.754 1.00 95.38 85 VAL A O 1
ATOM 714 N N . VAL A 1 86 ? 2.368 0.122 0.312 1.00 95.62 86 VAL A N 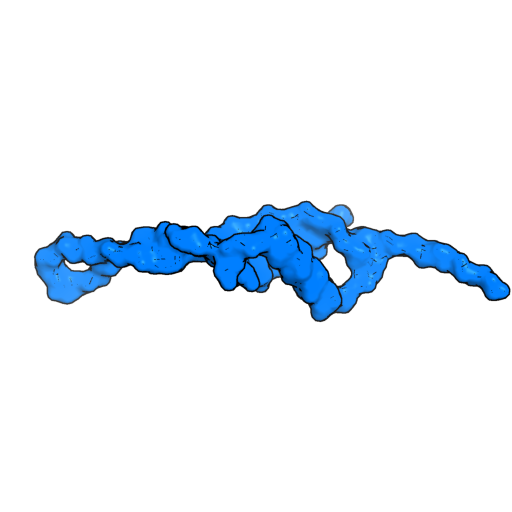1
ATOM 715 C CA . VAL A 1 86 ? 2.430 -0.803 -0.823 1.00 95.62 86 VAL A CA 1
ATOM 716 C C . VAL A 1 86 ? 2.752 -2.195 -0.289 1.00 95.62 86 VAL A C 1
ATOM 718 O O . VAL A 1 86 ? 3.803 -2.404 0.306 1.00 95.62 86 VAL A O 1
ATOM 721 N N . GLU A 1 87 ? 1.854 -3.156 -0.503 1.00 95.50 87 GLU A N 1
ATOM 722 C CA . GLU A 1 87 ? 2.052 -4.541 -0.055 1.00 95.50 87 GLU A CA 1
ATOM 723 C C . GLU A 1 87 ? 2.746 -5.389 -1.120 1.00 95.50 87 GLU A C 1
ATOM 725 O O . GLU A 1 87 ? 3.527 -6.288 -0.806 1.00 95.50 87 GLU A O 1
ATOM 730 N N . ARG A 1 88 ? 2.428 -5.146 -2.398 1.00 94.50 88 ARG A N 1
ATOM 731 C CA . ARG A 1 88 ? 2.977 -5.926 -3.505 1.00 94.50 88 ARG A CA 1
ATOM 732 C C . ARG A 1 88 ? 2.953 -5.158 -4.819 1.00 94.50 88 ARG A C 1
ATOM 734 O O . ARG A 1 88 ? 1.945 -4.541 -5.158 1.00 94.50 88 ARG A O 1
ATOM 741 N N . ILE A 1 89 ? 4.020 -5.310 -5.600 1.00 93.69 89 ILE A N 1
ATOM 742 C CA . ILE A 1 89 ? 4.089 -4.897 -7.002 1.00 93.69 89 ILE A CA 1
ATOM 743 C C . ILE A 1 89 ? 4.418 -6.126 -7.855 1.00 93.69 89 ILE A C 1
ATOM 745 O O . ILE A 1 89 ? 5.424 -6.796 -7.642 1.00 93.69 89 ILE A O 1
ATOM 749 N N . GLU A 1 90 ? 3.563 -6.428 -8.826 1.00 93.25 90 GLU A N 1
ATOM 750 C CA . GLU A 1 90 ? 3.717 -7.550 -9.751 1.00 93.25 90 GLU A CA 1
ATOM 751 C C . GLU A 1 90 ? 3.778 -7.033 -11.185 1.00 93.25 90 GLU A C 1
ATOM 753 O O . GLU A 1 90 ? 2.926 -6.258 -11.618 1.00 93.25 90 GLU A O 1
ATOM 758 N N . MET A 1 91 ? 4.750 -7.500 -11.966 1.00 90.25 91 MET A N 1
ATOM 759 C CA . MET A 1 91 ? 4.766 -7.235 -13.400 1.00 90.25 91 MET A CA 1
ATOM 760 C C . MET A 1 91 ? 3.790 -8.175 -14.110 1.00 90.25 91 MET A C 1
ATOM 762 O O . MET A 1 91 ? 3.917 -9.396 -14.041 1.00 90.25 91 MET A O 1
ATOM 766 N N . VAL A 1 92 ? 2.832 -7.609 -14.837 1.00 88.94 92 VAL A N 1
ATOM 767 C CA . VAL A 1 92 ? 1.880 -8.370 -15.646 1.00 88.94 92 VAL A CA 1
ATOM 768 C C . VAL A 1 92 ? 2.507 -8.602 -17.018 1.00 88.94 92 VAL A C 1
ATOM 770 O O . VAL A 1 92 ? 2.474 -7.719 -17.879 1.00 88.94 92 VAL A O 1
ATOM 773 N N . ARG A 1 93 ? 3.095 -9.786 -17.221 1.00 78.56 93 ARG A N 1
ATOM 774 C CA . ARG A 1 93 ? 3.525 -1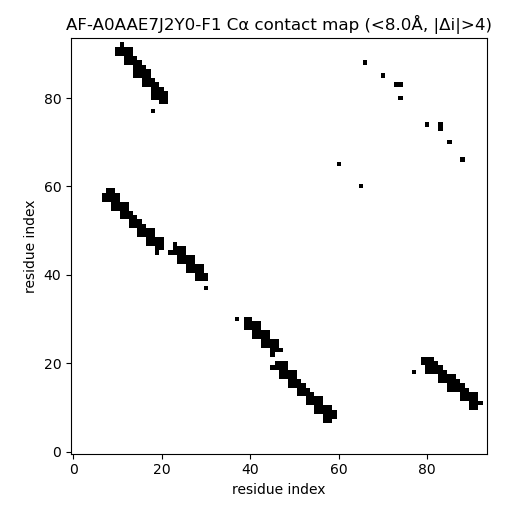0.234 -18.553 1.00 78.56 93 ARG A CA 1
ATOM 775 C C . ARG A 1 93 ? 2.275 -10.553 -19.379 1.00 78.56 93 ARG A C 1
ATOM 777 O O . ARG A 1 93 ? 1.368 -11.214 -18.875 1.00 78.56 93 ARG A O 1
ATOM 784 N N . ARG A 1 94 ? 2.194 -9.992 -20.587 1.00 59.44 94 ARG A N 1
ATOM 785 C CA . ARG A 1 94 ? 1.213 -10.420 -21.592 1.00 59.44 94 ARG A CA 1
ATOM 786 C C . ARG A 1 94 ? 1.657 -11.734 -22.207 1.00 59.44 94 ARG A C 1
ATOM 788 O O . ARG A 1 94 ? 2.890 -11.900 -22.336 1.00 59.44 94 ARG A O 1
#

Nearest PDB structures (foldseek):
  2dgb-assembly1_D  TM=5.182E-01  e=2.633E+00  Thermus thermophilus
  4y6t-assembly1_F  TM=2.088E-01  e=6.382E-01  Tobacco streak virus
  8c27-assembly1_A  TM=3.609E-01  e=5.515E+00  Streptococcus agalactiae
  4y6t-assembly2_B  TM=2.058E-01  e=2.188E+00  Tobacco streak virus
  4y6x-assembly1_A-2  TM=2.056E-01  e=2.800E+00  Tobacco streak virus

Solvent-accessible surface area (backbone atoms only — not comparable to full-atom values): 5844 Å² total; per-residue (Å²): 137,84,83,73,79,74,76,74,43,69,43,41,35,38,38,33,33,36,38,29,44,79,90,37,60,41,80,43,76,52,82,61,93,85,50,93,70,81,76,68,49,74,45,79,42,83,33,70,46,78,48,76,51,74,51,77,41,80,36,93,61,55,72,65,57,45,50,53,53,50,51,51,55,50,46,68,74,41,78,70,45,76,44,76,46,82,78,43,80,40,76,57,80,130

Secondary structure (DSSP, 8-state):
---------EEEEEEEEEEEEEEEEEEEEE--TT-SS---EEEEEEEEEEEEEEEEEESS--HHHHHHHHHHHHHHH-TT-SEEEEEEEEE---

Radius of gyration: 20.96 Å; Cα contacts (8 Å, |Δi|>4): 136; chains: 1; bounding box: 47×30×67 Å

Foldseek 3Di:
DDPDPPPQDKWKKKWKKKFFAVPAWDWDFDDDPPDPDPPTDTDTDGDIDIDIDIDIDTDDDDPVRVVVVVVVVVCVVCVRTPDMGTPDMDTDDD

Sequence (94 aa):
MITTPLHQQKQKLRITYRVLWPNETSRVFISDASRADAQLQVERWQAWRSFTRSQWFPAPLTADQMQEQVEADLRQSHPRALDLVVERIEMVRR